Protein AF-A0A7L0VVT0-F1 (afdb_monomer)

Mean predicted aligned error: 11.35 Å

Radius of gyration: 38.39 Å; Cα contacts (8 Å, |Δi|>4): 46; chains: 1; bounding box: 91×39×98 Å

InterPro domains:
  IPR009851 Modifier of rudimentary, Modr [PF07200] (1-119)
  IPR009851 Modifier of rudimentary, Modr [PS51314] (48-137)
  IPR029012 Helix hairpin bin domain superfamily [G3DSA:1.10.287.660] (50-128)

Solvent-accessible surface area (backbone atoms only — not comparable to full-atom values): 8739 Å² total; per-residue (Å²): 112,69,67,58,56,50,52,53,50,50,53,51,52,52,51,51,52,50,52,50,53,52,52,61,66,47,43,61,62,50,51,53,49,52,52,54,49,51,52,53,53,49,55,49,49,55,53,50,52,55,48,50,54,51,48,54,52,48,52,53,49,51,53,68,70,25,70,66,46,50,48,53,52,34,50,55,50,24,54,51,24,47,52,50,33,50,51,51,49,52,35,37,77,71,65,77,38,57,67,70,63,41,54,56,54,38,50,54,25,46,52,50,23,52,52,30,48,53,51,44,53,52,53,50,52,54,57,53,63,74,63,61,93,79,79,86,84,87,79,82,76,75,75,76,79,80,82,78,80,78,78,82,85,128

Foldseek 3Di:
DVVVVVVVVVVVVVVVVVVVVVCVVCVVVVVVVVVVVVVVVVVVVVVVVVVVVVVVVVVVVCVCPPLVVVLVVLVVQLVVLVVQLVVLVVCVVVVVDDPVRSVVRNVVSVVSNVVSVVVNVVSVVVVVVVPPPPDDDDDPPPDDPPPPDDDDDD

Organism: Alectura lathami (NCBI:txid81907)

Sequence (154 aa):
QFQGLQLEREMCLASNSSLARENLSLRPRLEDGKASLAIKYQELQEIREACWDKQQRLEAYLEKWSPQNALGQLQAKLDASEAEAEAQMQQFLAQDLPLDAFLESFCQSRTRSHICRTQLEKLQELLQKGKDPGGHPEAQVTSAPSCSGASPKA

Secondary structure (DSSP, 8-state):
-HHHHHHHHHHHHHHHHHHHHHHHHHHHHHHHHHHHHHHHHHHHHHHHHHHHHHHHHHHHHHHHT-HHHHHHHHHHHHHHHHHHHHHHHHHHHTT-S-HHHHHHHHHHHHHHHHHHHHHHHHHHHHHHHTT---S-------PPP-----PPP-

Structure (mmCIF, N/CA/C/O backbone):
data_AF-A0A7L0VVT0-F1
#
_entry.id   AF-A0A7L0VVT0-F1
#
loop_
_atom_site.group_PDB
_atom_site.id
_atom_site.type_symbol
_atom_site.label_atom_id
_atom_site.label_alt_id
_atom_site.label_comp_id
_atom_site.label_asym_id
_atom_site.label_entity_id
_atom_site.label_seq_id
_atom_site.pdbx_PDB_ins_code
_atom_site.Cartn_x
_atom_site.Cartn_y
_atom_site.Cartn_z
_atom_site.occupancy
_atom_site.B_iso_or_equiv
_atom_site.auth_seq_id
_atom_site.auth_comp_id
_atom_site.auth_asym_id
_atom_site.auth_atom_id
_atom_site.pdbx_PDB_model_num
ATOM 1 N N . GLN A 1 1 ? 57.586 17.101 -61.023 1.00 67.12 1 GLN A N 1
ATOM 2 C CA . GLN A 1 1 ? 56.861 17.463 -59.781 1.00 67.12 1 GLN A CA 1
ATOM 3 C C . GLN A 1 1 ? 55.342 17.398 -59.964 1.00 67.12 1 GLN A C 1
ATOM 5 O O . GLN A 1 1 ? 54.701 16.696 -59.201 1.00 67.12 1 GLN A O 1
ATOM 10 N N . PHE A 1 2 ? 54.768 18.008 -61.009 1.00 85.19 2 PHE A N 1
ATOM 11 C CA . PHE A 1 2 ? 53.320 17.960 -61.294 1.00 85.19 2 PHE A CA 1
ATOM 12 C C . PHE A 1 2 ? 52.720 16.540 -61.423 1.00 85.19 2 PHE A C 1
ATOM 14 O O . PHE A 1 2 ? 51.691 16.259 -60.823 1.00 85.19 2 PHE A O 1
ATOM 21 N N . GLN A 1 3 ? 53.388 15.623 -62.132 1.00 89.50 3 GLN A N 1
ATOM 22 C CA . GLN A 1 3 ? 52.905 14.241 -62.316 1.00 89.50 3 GLN A CA 1
ATOM 23 C C . GLN A 1 3 ? 52.805 13.441 -61.003 1.00 89.50 3 GLN A C 1
ATOM 25 O O . GLN A 1 3 ? 51.874 12.661 -60.835 1.00 89.50 3 GLN A O 1
ATOM 30 N N . GLY A 1 4 ? 53.722 13.657 -60.051 1.00 91.81 4 GLY A N 1
ATOM 31 C CA . GLY A 1 4 ? 53.667 12.998 -58.738 1.00 91.81 4 GLY A CA 1
ATOM 32 C C . GLY A 1 4 ? 52.473 13.469 -57.906 1.00 91.81 4 GLY A C 1
ATOM 33 O O . GLY A 1 4 ? 51.757 12.652 -57.339 1.00 91.81 4 GLY A O 1
ATOM 34 N N . LEU A 1 5 ? 52.201 14.778 -57.924 1.00 93.06 5 LEU A N 1
ATOM 35 C CA . LEU A 1 5 ? 51.025 15.366 -57.273 1.00 93.06 5 LEU A CA 1
ATOM 36 C C . LEU A 1 5 ? 49.708 14.898 -57.914 1.00 93.06 5 LEU A C 1
ATOM 38 O O . LEU A 1 5 ? 48.704 14.736 -57.223 1.00 93.06 5 LEU A O 1
ATOM 42 N N . GLN A 1 6 ? 49.694 14.665 -59.231 1.00 93.12 6 GLN A N 1
ATOM 43 C CA . GLN A 1 6 ? 48.527 14.095 -59.908 1.00 93.12 6 GLN A CA 1
ATOM 44 C C . GLN A 1 6 ? 48.259 12.652 -59.474 1.00 93.12 6 GLN A C 1
ATOM 46 O O . GLN A 1 6 ? 47.118 12.330 -59.148 1.00 93.12 6 GLN A O 1
ATOM 51 N N . LEU A 1 7 ? 49.298 11.816 -59.400 1.00 94.88 7 LEU A N 1
ATOM 52 C CA . LEU A 1 7 ? 49.163 10.433 -58.946 1.00 94.88 7 LEU A CA 1
ATOM 53 C C . LEU A 1 7 ? 48.661 10.359 -57.496 1.00 94.88 7 LEU A C 1
ATOM 55 O O . LEU A 1 7 ? 47.738 9.607 -57.194 1.00 94.88 7 LEU A O 1
ATOM 59 N N . GLU A 1 8 ? 49.212 11.183 -56.604 1.00 95.31 8 GLU A N 1
ATOM 60 C CA . GLU A 1 8 ? 48.779 11.258 -55.205 1.00 95.31 8 GLU A CA 1
ATOM 61 C C . GLU A 1 8 ? 47.307 11.685 -55.080 1.00 95.31 8 GLU A C 1
ATOM 63 O O . GLU A 1 8 ? 46.536 11.089 -54.321 1.00 95.31 8 GLU A O 1
ATOM 68 N N . ARG A 1 9 ? 46.878 12.666 -55.886 1.00 96.38 9 ARG A N 1
ATOM 69 C CA . ARG A 1 9 ? 45.472 13.082 -55.963 1.00 96.38 9 ARG A CA 1
ATOM 70 C C . ARG A 1 9 ? 44.567 11.934 -56.406 1.00 96.38 9 ARG A C 1
ATOM 72 O O . ARG A 1 9 ? 43.514 11.737 -55.806 1.00 96.38 9 ARG A O 1
ATOM 79 N N . GLU A 1 10 ? 44.940 11.196 -57.445 1.00 96.88 10 GLU A N 1
ATOM 80 C CA . GLU A 1 10 ? 44.150 10.067 -57.952 1.00 96.88 10 GLU A CA 1
ATOM 81 C C . GLU A 1 10 ? 44.051 8.933 -56.929 1.00 96.88 10 GLU A C 1
ATOM 83 O O . GLU A 1 10 ? 42.958 8.418 -56.693 1.00 96.88 10 GLU A O 1
ATOM 88 N N . MET A 1 11 ? 45.154 8.607 -56.251 1.00 96.06 11 MET A N 1
ATOM 89 C CA . MET A 1 11 ? 45.162 7.630 -55.160 1.00 96.06 11 MET A CA 1
ATOM 90 C C . MET A 1 11 ? 44.242 8.055 -54.008 1.00 96.06 11 MET A C 1
ATOM 92 O O . MET A 1 11 ? 43.454 7.247 -53.512 1.00 96.06 11 MET A O 1
ATOM 96 N N . CYS A 1 12 ? 44.293 9.330 -53.609 1.00 96.56 12 CYS A N 1
ATOM 97 C CA . CYS A 1 12 ? 43.427 9.874 -52.566 1.00 96.56 12 CYS A CA 1
ATOM 98 C C . CYS A 1 12 ? 41.944 9.827 -52.974 1.00 96.56 12 CYS A C 1
ATOM 100 O O . CYS A 1 12 ? 41.101 9.382 -52.195 1.00 96.56 12 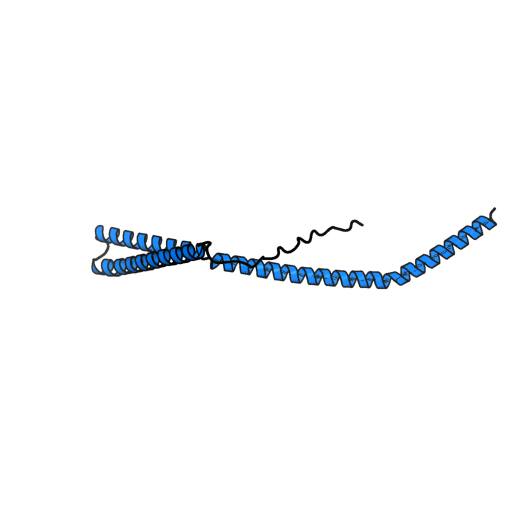CYS A O 1
ATOM 102 N N . LEU A 1 13 ? 41.618 10.205 -54.216 1.00 97.56 13 LEU A N 1
ATOM 103 C CA . LEU A 1 13 ? 40.251 10.143 -54.745 1.00 97.56 13 LEU A CA 1
ATOM 104 C C . LEU A 1 13 ? 39.721 8.708 -54.824 1.00 97.56 13 LEU A C 1
ATOM 106 O O . LEU A 1 13 ? 38.565 8.465 -54.471 1.00 97.56 13 LEU A O 1
ATOM 110 N N . ALA A 1 14 ? 40.551 7.756 -55.256 1.00 97.31 14 ALA A N 1
ATOM 111 C CA . ALA A 1 14 ? 40.188 6.344 -55.310 1.00 97.31 14 ALA A CA 1
ATOM 112 C C . ALA A 1 14 ? 39.913 5.785 -53.905 1.00 97.31 14 ALA A C 1
ATOM 114 O O . ALA A 1 14 ? 38.881 5.145 -53.687 1.00 97.31 14 ALA A O 1
ATOM 115 N N . SER A 1 15 ? 40.786 6.097 -52.941 1.00 97.69 15 SER A N 1
ATOM 116 C CA . SER A 1 15 ? 40.619 5.720 -51.534 1.00 97.69 15 SER A CA 1
ATOM 117 C C . SER A 1 15 ? 39.344 6.320 -50.931 1.00 97.69 15 SER A C 1
ATOM 119 O O . SER A 1 15 ? 38.497 5.592 -50.410 1.00 97.69 15 SER A O 1
ATOM 121 N N . ASN A 1 16 ? 39.135 7.632 -51.089 1.00 97.62 16 ASN A N 1
ATOM 122 C CA . ASN A 1 16 ? 37.938 8.318 -50.605 1.00 97.62 16 ASN A CA 1
ATOM 123 C C . ASN A 1 16 ? 36.654 7.741 -51.222 1.00 97.62 16 ASN A C 1
ATOM 125 O O . ASN A 1 16 ? 35.691 7.489 -50.502 1.00 97.62 16 ASN A O 1
ATOM 129 N N . SER A 1 17 ? 36.656 7.454 -52.528 1.00 97.94 17 SER A 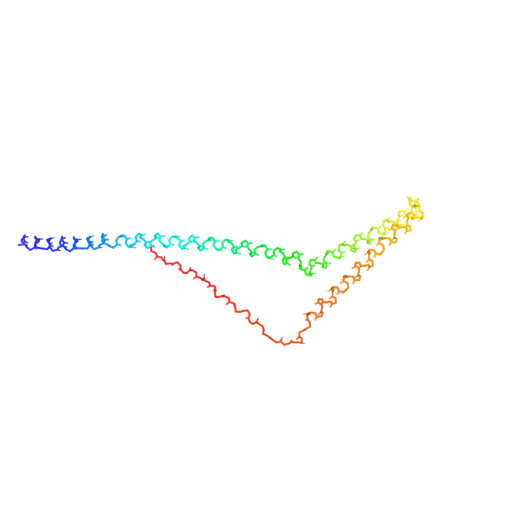N 1
ATOM 130 C CA . SER A 1 17 ? 35.511 6.850 -53.221 1.00 97.94 17 SER A CA 1
ATOM 131 C C . SER A 1 17 ? 35.207 5.437 -52.719 1.00 97.94 17 SER A C 1
ATOM 133 O O . SER A 1 17 ? 34.039 5.067 -52.592 1.00 97.94 17 SER A O 1
ATOM 135 N N . SER A 1 18 ? 36.243 4.645 -52.421 1.00 97.88 18 SER A N 1
ATOM 136 C CA . SER A 1 18 ? 36.089 3.315 -51.824 1.00 97.88 18 SER A CA 1
ATOM 137 C C . SER A 1 18 ? 35.448 3.406 -50.440 1.00 97.88 18 SER A C 1
ATOM 139 O O . SER A 1 18 ? 34.429 2.761 -50.196 1.00 97.88 18 SER A O 1
ATOM 141 N N . LEU A 1 19 ? 35.979 4.276 -49.575 1.00 98.06 19 LEU A N 1
ATOM 142 C CA . LEU A 1 19 ? 35.444 4.510 -48.233 1.00 98.06 19 LEU A CA 1
ATOM 143 C C . LEU A 1 19 ? 34.019 5.070 -48.270 1.00 98.06 19 LEU A C 1
ATOM 145 O O . LEU A 1 19 ? 33.177 4.665 -47.476 1.00 98.06 19 LEU A O 1
ATOM 149 N N . ALA A 1 20 ? 33.707 5.989 -49.186 1.00 98.06 20 A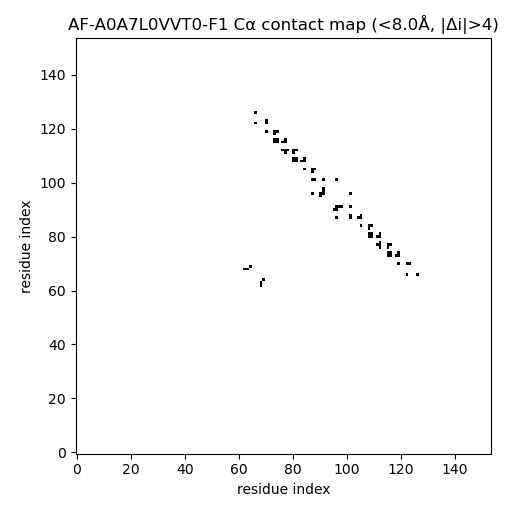LA A N 1
ATOM 150 C CA . ALA A 1 20 ? 32.358 6.528 -49.337 1.00 98.06 20 ALA A CA 1
ATOM 151 C C . ALA A 1 20 ? 31.364 5.427 -49.731 1.00 98.06 20 ALA A C 1
ATOM 153 O O . ALA A 1 20 ? 30.278 5.345 -49.157 1.00 98.06 20 ALA A O 1
ATOM 154 N N . ARG A 1 21 ? 31.746 4.543 -50.662 1.00 97.69 21 ARG A N 1
ATOM 155 C CA . ARG A 1 21 ? 30.915 3.406 -51.075 1.00 97.69 21 ARG A CA 1
ATOM 156 C C . ARG A 1 21 ? 30.677 2.431 -49.923 1.00 97.69 21 ARG A C 1
ATOM 158 O O . ARG A 1 21 ? 29.540 2.019 -49.712 1.00 97.69 21 ARG A O 1
ATOM 165 N N . GLU A 1 22 ? 31.718 2.108 -49.163 1.00 98.00 22 GLU A N 1
ATOM 166 C CA . GLU A 1 22 ? 31.608 1.253 -47.979 1.00 98.00 22 GLU A CA 1
ATOM 167 C C . GLU A 1 22 ? 30.711 1.890 -46.907 1.00 98.00 22 GLU A C 1
ATOM 169 O O . GLU A 1 22 ? 29.757 1.262 -46.450 1.00 98.00 22 GLU A O 1
ATOM 174 N N . ASN A 1 23 ? 30.915 3.169 -46.583 1.00 97.56 23 ASN A N 1
ATOM 175 C CA . ASN A 1 23 ? 30.073 3.903 -45.634 1.00 97.56 23 ASN A CA 1
ATOM 176 C C . ASN A 1 23 ? 28.595 3.914 -46.052 1.00 97.56 23 ASN A C 1
ATOM 178 O O . ASN A 1 23 ? 27.714 3.667 -45.228 1.00 97.56 23 ASN A O 1
ATOM 182 N N . LEU A 1 24 ? 28.310 4.164 -47.335 1.00 97.94 24 LEU A N 1
ATOM 183 C CA . LEU A 1 24 ? 26.950 4.102 -47.873 1.00 97.94 24 LEU A CA 1
ATOM 184 C C . LEU A 1 24 ? 26.357 2.691 -47.768 1.00 97.94 24 LEU A C 1
ATOM 186 O O . LEU A 1 24 ? 25.173 2.564 -47.468 1.00 97.94 24 LEU A O 1
ATOM 190 N N . SER A 1 25 ? 27.170 1.646 -47.952 1.00 97.94 25 SER A N 1
ATOM 191 C CA . SER A 1 25 ? 26.724 0.253 -47.814 1.00 97.94 25 SER A CA 1
ATOM 192 C C . SER A 1 25 ? 26.397 -0.144 -46.367 1.00 97.94 25 SER A C 1
ATOM 194 O O . SER A 1 25 ? 25.492 -0.942 -46.138 1.00 97.94 25 SER A O 1
ATOM 196 N N . LEU A 1 26 ? 27.085 0.444 -45.380 1.00 98.06 26 LEU A N 1
ATOM 197 C CA . LEU A 1 26 ? 26.860 0.187 -43.951 1.00 98.06 26 LEU A CA 1
ATOM 198 C C . LEU A 1 26 ? 25.685 0.982 -43.376 1.00 98.06 26 LEU A C 1
ATOM 200 O O . LEU A 1 26 ? 25.069 0.565 -42.394 1.00 98.06 26 LEU A O 1
ATOM 204 N N . ARG A 1 27 ? 25.364 2.119 -43.994 1.00 97.81 27 ARG A N 1
ATOM 205 C CA . ARG A 1 27 ? 24.297 3.028 -43.578 1.00 97.81 27 ARG A CA 1
ATOM 206 C C . ARG A 1 27 ? 22.942 2.347 -43.314 1.00 97.81 27 ARG A C 1
ATOM 208 O O . ARG A 1 27 ? 22.432 2.562 -42.219 1.00 97.81 27 ARG A O 1
ATOM 215 N N . PRO A 1 28 ? 22.373 1.507 -44.207 1.00 97.62 28 PRO A N 1
ATOM 216 C CA . PRO A 1 28 ? 21.090 0.845 -43.943 1.00 97.62 28 PRO A CA 1
ATOM 217 C C . PRO A 1 28 ? 21.133 -0.012 -42.675 1.00 97.62 28 PRO A C 1
ATOM 219 O O . PRO A 1 28 ? 20.298 0.154 -41.797 1.00 97.62 28 PRO A O 1
ATOM 222 N N . ARG A 1 29 ? 22.179 -0.830 -42.505 1.00 97.81 29 ARG A N 1
ATOM 223 C CA . ARG A 1 29 ? 22.346 -1.673 -41.313 1.00 97.81 29 ARG A CA 1
ATOM 224 C C . ARG A 1 29 ? 22.439 -0.852 -40.022 1.00 97.81 29 ARG A C 1
ATOM 226 O O . ARG A 1 29 ? 21.946 -1.290 -38.986 1.00 97.81 29 ARG A O 1
ATOM 233 N N . LEU A 1 30 ? 23.096 0.309 -40.062 1.00 98.19 30 LEU A N 1
ATOM 234 C CA . LEU A 1 30 ? 23.181 1.204 -38.905 1.00 98.19 30 LEU A CA 1
ATOM 235 C C . LEU A 1 30 ? 21.830 1.837 -38.575 1.00 98.19 30 LEU A C 1
ATOM 237 O O . LEU A 1 30 ? 21.476 1.904 -37.401 1.00 98.19 30 LEU A O 1
ATOM 241 N N . GLU A 1 31 ? 21.081 2.288 -39.580 1.00 98.44 31 GLU A N 1
ATOM 242 C CA . GLU A 1 31 ? 19.752 2.866 -39.368 1.00 98.44 31 GLU A CA 1
ATOM 243 C C . GLU A 1 31 ? 18.749 1.815 -38.869 1.00 98.44 31 GLU A C 1
ATOM 245 O O . GLU A 1 31 ? 18.046 2.069 -37.893 1.00 98.44 31 GLU A O 1
ATOM 250 N N . ASP A 1 32 ? 18.771 0.600 -39.423 1.00 98.44 32 ASP A N 1
ATOM 251 C CA . ASP A 1 32 ? 17.966 -0.526 -38.933 1.00 98.44 32 ASP A CA 1
ATOM 252 C C . ASP A 1 32 ? 18.325 -0.879 -37.482 1.00 98.44 32 ASP A C 1
ATOM 254 O O . ASP A 1 32 ? 17.450 -1.081 -36.637 1.00 98.44 32 ASP A O 1
ATOM 258 N N . GLY A 1 33 ? 19.624 -0.899 -37.160 1.00 98.56 33 GLY A N 1
ATOM 259 C CA . GLY A 1 33 ? 20.113 -1.129 -35.802 1.00 98.56 33 GLY A CA 1
ATOM 260 C C . GLY A 1 33 ? 19.644 -0.057 -34.817 1.00 98.56 33 GLY A C 1
ATOM 261 O O . GLY A 1 33 ? 19.189 -0.390 -33.722 1.00 98.56 33 GLY A O 1
ATOM 262 N N . LYS A 1 34 ? 19.693 1.224 -35.207 1.00 98.62 34 LYS A N 1
ATOM 263 C CA . LYS A 1 34 ? 19.170 2.338 -34.399 1.00 98.62 34 LYS A CA 1
ATOM 264 C C . LYS A 1 34 ? 17.664 2.217 -34.186 1.00 98.62 34 LYS A C 1
ATOM 266 O O . LYS A 1 34 ? 17.207 2.387 -33.058 1.00 98.62 34 LYS A O 1
ATOM 271 N N . ALA A 1 35 ? 16.907 1.900 -35.237 1.00 98.50 35 ALA A N 1
ATOM 272 C CA . ALA A 1 35 ? 15.461 1.730 -35.154 1.00 98.50 35 ALA A CA 1
ATOM 273 C C . ALA A 1 35 ? 15.088 0.564 -34.226 1.00 98.50 35 ALA A C 1
ATOM 275 O O . ALA A 1 35 ? 14.277 0.731 -33.316 1.00 98.50 35 ALA A O 1
ATOM 276 N N . SER A 1 36 ? 15.740 -0.593 -34.381 1.00 98.62 36 SER A N 1
ATOM 277 C CA . SER A 1 36 ? 15.524 -1.745 -33.502 1.00 98.62 36 SER A CA 1
ATOM 278 C C . SER A 1 36 ? 15.880 -1.438 -32.048 1.00 98.62 36 SER A C 1
ATOM 280 O O . SER A 1 36 ? 15.167 -1.871 -31.142 1.00 98.62 36 SER A O 1
ATOM 282 N N . LEU A 1 37 ? 16.967 -0.700 -31.811 1.00 98.62 37 LEU A N 1
ATOM 283 C CA . LEU A 1 37 ? 17.376 -0.306 -30.468 1.00 98.62 37 LEU A CA 1
ATOM 284 C C . LEU A 1 37 ? 16.357 0.646 -29.832 1.00 98.62 37 LEU A C 1
ATOM 286 O O . LEU A 1 37 ? 15.994 0.453 -28.675 1.00 98.62 37 LEU A O 1
ATOM 290 N N . ALA A 1 38 ? 15.856 1.626 -30.587 1.00 98.62 38 ALA A N 1
ATOM 291 C CA . ALA A 1 38 ? 14.819 2.542 -30.120 1.00 98.62 38 ALA A CA 1
ATOM 292 C C . AL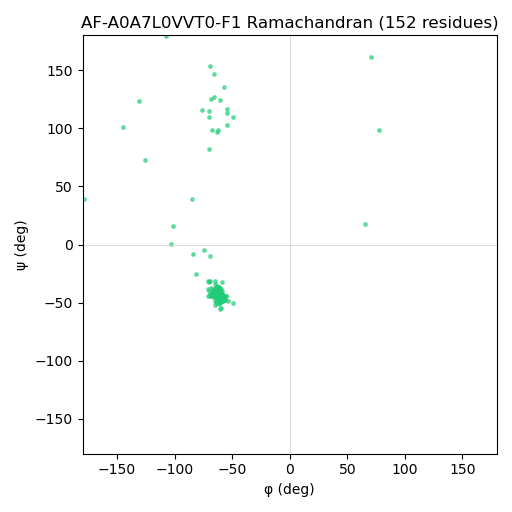A A 1 38 ? 13.543 1.792 -29.703 1.00 98.62 38 ALA A C 1
ATOM 294 O O . ALA A 1 38 ? 13.007 2.061 -28.631 1.00 98.62 38 ALA A O 1
ATOM 295 N N . ILE A 1 39 ? 13.118 0.791 -30.485 1.00 98.69 39 ILE A N 1
ATOM 296 C CA . ILE A 1 39 ? 11.979 -0.075 -30.135 1.00 98.69 39 ILE A CA 1
ATOM 297 C C . ILE A 1 39 ? 12.241 -0.807 -28.811 1.00 98.69 39 ILE A C 1
ATOM 299 O O . ILE A 1 39 ? 11.386 -0.808 -27.931 1.00 98.69 39 ILE A O 1
ATOM 303 N N . LYS A 1 40 ? 13.438 -1.378 -28.617 1.00 98.69 40 LYS A N 1
ATOM 304 C CA . LYS A 1 40 ? 13.785 -2.060 -27.357 1.00 98.69 40 LYS A CA 1
ATOM 305 C C . LYS A 1 40 ? 13.824 -1.131 -26.151 1.00 98.69 40 LYS A C 1
ATOM 307 O O . LYS A 1 40 ? 13.404 -1.535 -25.069 1.00 98.69 40 LYS A O 1
ATOM 312 N N . TYR A 1 41 ? 14.291 0.103 -26.318 1.00 98.75 41 TYR A N 1
ATOM 313 C CA . TYR A 1 41 ? 14.219 1.097 -25.248 1.00 98.75 41 TYR A CA 1
ATOM 314 C C . TYR A 1 41 ? 12.777 1.472 -24.906 1.00 98.75 41 TYR A C 1
ATOM 316 O O . TYR A 1 41 ? 12.466 1.596 -23.723 1.00 98.75 41 TYR A O 1
ATOM 324 N N . GLN A 1 42 ? 11.909 1.587 -25.912 1.00 98.75 42 GLN A N 1
ATOM 325 C CA . GLN A 1 42 ? 10.490 1.861 -25.708 1.00 98.75 42 GLN A CA 1
ATOM 326 C C . GLN A 1 42 ? 9.797 0.714 -24.952 1.00 98.75 42 GLN A C 1
ATOM 328 O O . GLN A 1 42 ? 9.181 0.955 -23.917 1.00 98.75 42 GLN A O 1
ATOM 333 N N . GLU A 1 43 ? 9.985 -0.539 -25.383 1.00 98.69 43 GLU A N 1
ATOM 334 C CA . GLU A 1 43 ? 9.469 -1.728 -24.677 1.00 98.69 43 GLU A CA 1
ATOM 335 C C . GLU A 1 43 ? 9.951 -1.771 -23.213 1.00 98.69 43 GLU A C 1
ATOM 337 O O . GLU A 1 43 ? 9.183 -2.037 -22.286 1.00 98.69 43 GLU A O 1
ATOM 342 N N . LEU A 1 44 ? 11.239 -1.490 -22.981 1.00 98.62 44 LEU A N 1
ATOM 343 C CA . LEU A 1 44 ? 11.814 -1.451 -21.638 1.00 98.62 44 LEU A CA 1
ATOM 344 C C . LEU A 1 44 ? 11.185 -0.351 -20.777 1.00 98.62 44 LEU A C 1
ATOM 346 O O . LEU A 1 44 ? 10.988 -0.554 -19.577 1.00 98.62 44 LEU A O 1
ATOM 350 N N . GLN A 1 45 ? 10.923 0.819 -21.358 1.00 98.62 45 GLN A N 1
ATOM 351 C CA . GLN A 1 45 ? 10.273 1.917 -20.657 1.00 98.62 45 GLN A CA 1
ATOM 352 C C . GLN A 1 45 ? 8.856 1.522 -20.230 1.00 98.62 45 GLN A C 1
ATOM 354 O O . GLN A 1 45 ? 8.535 1.646 -19.052 1.00 98.62 45 GLN A O 1
ATOM 359 N N . GLU A 1 46 ? 8.065 0.949 -21.134 1.00 98.62 46 GLU A N 1
ATOM 360 C CA . GLU A 1 46 ? 6.701 0.488 -20.844 1.00 98.62 46 GLU A CA 1
ATOM 361 C C . GLU A 1 46 ? 6.673 -0.567 -19.731 1.00 98.62 46 GLU A C 1
ATOM 363 O O . GLU A 1 46 ? 5.881 -0.479 -18.792 1.00 98.62 46 GLU A O 1
ATOM 368 N N . ILE A 1 47 ? 7.582 -1.549 -19.780 1.00 98.56 47 ILE A N 1
ATOM 369 C CA . ILE A 1 47 ? 7.690 -2.572 -18.731 1.00 98.56 47 ILE A CA 1
ATOM 370 C C . ILE A 1 47 ? 8.094 -1.939 -17.397 1.00 98.56 47 ILE A C 1
ATOM 372 O O . ILE A 1 47 ? 7.563 -2.317 -16.352 1.00 98.56 47 ILE A O 1
ATOM 376 N N . ARG A 1 48 ? 9.026 -0.981 -17.407 1.00 98.62 48 ARG A N 1
ATOM 377 C CA . ARG A 1 48 ? 9.478 -0.289 -16.195 1.00 98.62 48 ARG A CA 1
ATOM 378 C C . ARG A 1 48 ? 8.343 0.491 -15.546 1.00 98.62 48 ARG A C 1
ATOM 380 O O . ARG A 1 48 ? 8.167 0.371 -14.338 1.00 98.62 48 ARG A O 1
ATOM 387 N N . GLU A 1 49 ? 7.583 1.245 -16.332 1.00 98.62 49 GLU A N 1
ATOM 388 C CA . GLU A 1 49 ? 6.419 1.999 -15.861 1.00 98.62 49 GLU A CA 1
ATOM 389 C C . GLU A 1 49 ? 5.355 1.047 -15.297 1.00 98.62 49 GLU A C 1
ATOM 391 O O . GLU A 1 49 ? 4.928 1.201 -14.155 1.00 98.62 49 GLU A O 1
ATOM 396 N N . ALA A 1 50 ? 5.032 -0.035 -16.010 1.00 98.56 50 ALA A N 1
ATOM 397 C CA . ALA A 1 50 ? 4.081 -1.034 -15.525 1.00 98.56 50 ALA A CA 1
ATOM 398 C C . ALA A 1 50 ? 4.542 -1.732 -14.230 1.00 98.56 50 ALA A C 1
ATOM 400 O O . ALA A 1 50 ? 3.722 -2.066 -13.370 1.00 98.56 50 ALA A O 1
ATOM 401 N N . CYS A 1 51 ? 5.843 -1.994 -14.081 1.00 98.50 51 CYS A N 1
ATOM 402 C CA . CYS A 1 51 ? 6.417 -2.543 -12.854 1.00 98.50 51 CYS A CA 1
ATOM 403 C C . CYS A 1 51 ? 6.356 -1.534 -11.705 1.00 98.50 51 CYS A C 1
ATOM 405 O O . CYS A 1 51 ? 5.972 -1.911 -10.599 1.00 98.50 51 CYS A O 1
ATOM 407 N N . TRP A 1 52 ? 6.681 -0.270 -11.975 1.00 98.50 52 TRP A N 1
ATOM 408 C CA . TRP A 1 52 ? 6.593 0.815 -11.003 1.00 98.50 52 TRP A CA 1
ATOM 409 C C . TRP A 1 52 ? 5.163 0.975 -10.477 1.00 98.50 52 TRP A C 1
ATOM 411 O O . TRP A 1 52 ? 4.945 0.948 -9.268 1.00 98.50 52 TRP A O 1
ATOM 421 N N . ASP A 1 53 ? 4.172 1.017 -11.366 1.00 98.50 53 ASP A N 1
ATOM 422 C CA . ASP A 1 53 ? 2.760 1.126 -10.988 1.00 98.50 53 ASP A CA 1
ATOM 423 C C . ASP A 1 53 ? 2.297 -0.052 -10.125 1.00 98.50 53 ASP A C 1
ATOM 425 O O . ASP A 1 53 ? 1.592 0.119 -9.124 1.00 98.50 53 ASP A O 1
ATOM 429 N N . LYS A 1 54 ? 2.701 -1.278 -10.485 1.00 98.38 54 LYS A N 1
ATOM 430 C CA . LYS A 1 54 ? 2.401 -2.477 -9.687 1.00 98.38 54 LYS A CA 1
ATOM 431 C C . LYS A 1 54 ? 3.056 -2.411 -8.312 1.00 98.38 54 LYS A C 1
ATOM 433 O O . LYS A 1 54 ? 2.409 -2.778 -7.333 1.00 98.38 54 LYS A O 1
ATOM 438 N N . GLN A 1 55 ? 4.297 -1.939 -8.237 1.00 98.31 55 GLN A N 1
ATOM 439 C CA . GLN A 1 55 ? 5.016 -1.778 -6.981 1.00 98.31 55 GLN A CA 1
ATOM 440 C C . GLN A 1 55 ? 4.328 -0.751 -6.076 1.00 98.31 55 GLN A C 1
ATOM 442 O O . GLN A 1 55 ? 4.038 -1.070 -4.928 1.00 98.31 55 GLN A O 1
ATOM 447 N N . GLN A 1 56 ? 3.970 0.422 -6.601 1.00 98.31 56 GLN A N 1
ATOM 448 C CA . GLN A 1 56 ? 3.269 1.456 -5.834 1.00 98.31 56 GLN A CA 1
ATOM 449 C C . GLN A 1 56 ? 1.916 0.965 -5.303 1.00 98.31 56 GLN A C 1
ATOM 451 O O . GLN A 1 56 ? 1.568 1.182 -4.142 1.00 98.31 56 GLN A O 1
ATOM 456 N N . ARG A 1 57 ? 1.158 0.225 -6.122 1.00 98.06 57 ARG A N 1
ATOM 457 C CA . ARG A 1 57 ? -0.094 -0.401 -5.672 1.00 98.06 57 ARG A CA 1
ATOM 458 C C . ARG A 1 57 ? 0.154 -1.413 -4.559 1.00 98.06 57 ARG A C 1
ATOM 460 O O . ARG A 1 57 ? -0.593 -1.424 -3.585 1.00 98.06 57 ARG A O 1
ATOM 467 N N . LEU A 1 58 ? 1.169 -2.264 -4.704 1.00 97.81 58 LEU A N 1
ATOM 468 C CA . LEU A 1 58 ? 1.521 -3.259 -3.695 1.00 97.81 58 LEU A CA 1
ATOM 469 C C . LEU A 1 58 ? 1.922 -2.595 -2.374 1.00 97.81 58 LEU A C 1
ATOM 471 O O . LEU A 1 58 ? 1.411 -2.999 -1.335 1.00 97.81 58 LEU A O 1
ATOM 475 N N . GLU A 1 59 ? 2.768 -1.568 -2.415 1.00 97.44 59 GLU A N 1
ATOM 476 C CA . GLU A 1 59 ? 3.181 -0.790 -1.240 1.00 97.44 59 GLU A CA 1
ATOM 477 C C . GLU A 1 59 ? 1.963 -0.207 -0.511 1.00 97.44 59 GLU A C 1
ATOM 479 O O . GLU A 1 59 ? 1.797 -0.446 0.685 1.00 97.44 59 GLU A O 1
ATOM 484 N N . ALA A 1 60 ? 1.034 0.422 -1.238 1.00 96.62 60 ALA A N 1
ATOM 485 C CA . ALA A 1 60 ? -0.201 0.949 -0.655 1.00 96.62 60 ALA A CA 1
ATOM 486 C C . ALA A 1 60 ? -1.094 -0.146 -0.037 1.00 96.62 60 ALA A C 1
ATOM 488 O O . ALA A 1 60 ? -1.700 0.055 1.020 1.00 96.62 60 ALA A O 1
ATOM 489 N N . TYR A 1 61 ? -1.192 -1.323 -0.668 1.00 96.31 61 TYR A N 1
ATOM 490 C CA . TYR A 1 61 ? -1.926 -2.456 -0.096 1.00 96.31 61 TYR A CA 1
ATOM 491 C C . TYR A 1 61 ? -1.253 -2.992 1.170 1.00 96.31 61 TYR A C 1
ATOM 493 O O . TYR A 1 61 ? -1.949 -3.261 2.150 1.00 96.31 61 TYR A O 1
ATOM 501 N N . LEU A 1 62 ? 0.073 -3.141 1.162 1.00 95.50 62 LEU A N 1
ATOM 502 C CA . LEU A 1 62 ? 0.838 -3.625 2.309 1.00 95.50 62 LEU A CA 1
ATOM 503 C C . LEU A 1 62 ? 0.754 -2.657 3.487 1.00 95.50 62 LEU A C 1
ATOM 505 O O . LEU A 1 62 ? 0.583 -3.104 4.616 1.00 95.50 62 LEU A O 1
ATOM 509 N N . GLU A 1 63 ? 0.800 -1.351 3.236 1.00 94.62 63 GLU A N 1
ATOM 510 C CA . GLU A 1 63 ? 0.613 -0.334 4.270 1.00 94.62 63 GLU A CA 1
ATOM 511 C C . GLU A 1 63 ? -0.809 -0.392 4.847 1.00 94.62 63 GLU A C 1
ATOM 513 O O . GLU A 1 63 ? -0.990 -0.539 6.062 1.00 94.62 63 GLU A O 1
ATOM 518 N N . LYS A 1 64 ? -1.829 -0.370 3.975 1.00 94.00 64 LYS A N 1
ATOM 519 C CA . LYS A 1 64 ? -3.244 -0.390 4.373 1.00 94.00 64 LYS A CA 1
ATOM 520 C C . LYS A 1 64 ? -3.607 -1.627 5.190 1.00 94.00 64 LYS A C 1
ATOM 522 O O . LYS A 1 64 ? -4.379 -1.516 6.142 1.00 94.00 64 LYS A O 1
ATOM 527 N N . TRP A 1 65 ? -3.081 -2.790 4.826 1.00 93.56 65 TRP A N 1
ATOM 528 C CA . TRP A 1 65 ? -3.369 -4.057 5.498 1.00 93.56 65 TRP A CA 1
ATOM 529 C C . TRP A 1 65 ? -2.250 -4.497 6.446 1.00 93.56 65 TRP A C 1
ATOM 531 O O . TRP A 1 65 ? -2.218 -5.653 6.868 1.00 93.56 65 TRP A O 1
ATOM 541 N N . SER A 1 66 ? -1.349 -3.581 6.811 1.00 94.88 66 SER A N 1
ATOM 542 C CA . SER A 1 66 ? -0.297 -3.874 7.777 1.00 94.88 66 SER A CA 1
ATOM 543 C C . SER A 1 66 ? -0.887 -4.153 9.166 1.00 94.88 66 SER A C 1
ATOM 545 O O . SER A 1 66 ? -1.875 -3.523 9.569 1.00 94.88 66 SER A O 1
ATOM 547 N N . PRO A 1 67 ? -0.268 -5.048 9.957 1.00 93.44 67 PRO A N 1
ATOM 548 C CA . PRO A 1 67 ? -0.690 -5.274 11.335 1.00 93.44 67 PRO A CA 1
ATOM 549 C C . PRO A 1 67 ? -0.617 -4.011 12.200 1.00 93.44 67 PRO A C 1
ATOM 551 O O . PRO A 1 67 ? -1.446 -3.824 13.085 1.00 93.44 67 PRO A O 1
ATOM 554 N N . GLN A 1 68 ? 0.338 -3.118 11.924 1.00 93.44 68 GLN A N 1
ATOM 555 C CA . GLN A 1 68 ? 0.450 -1.819 12.587 1.00 93.44 68 GLN A CA 1
ATOM 556 C C . GLN A 1 68 ? -0.756 -0.923 12.283 1.00 93.44 68 GLN A C 1
ATOM 558 O O . GLN A 1 68 ? -1.325 -0.346 13.208 1.00 93.44 68 GLN A O 1
ATOM 563 N N . ASN A 1 69 ? -1.195 -0.8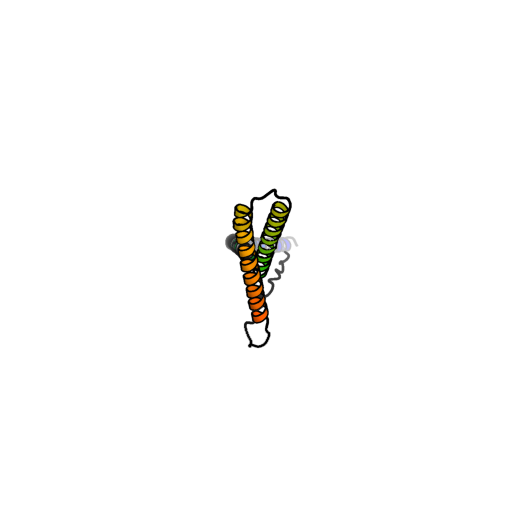42 11.022 1.00 96.06 69 ASN A N 1
ATOM 564 C CA . ASN A 1 69 ? -2.394 -0.080 10.677 1.00 96.06 69 ASN A CA 1
ATOM 565 C C . ASN A 1 69 ? -3.656 -0.699 11.304 1.00 96.06 69 ASN A C 1
ATOM 567 O O . ASN A 1 69 ? -4.519 0.021 11.801 1.00 96.06 69 ASN A O 1
ATOM 571 N N . ALA A 1 70 ? -3.749 -2.033 11.350 1.00 96.06 70 ALA A N 1
ATOM 572 C CA . ALA A 1 70 ? -4.841 -2.724 12.036 1.00 96.06 70 ALA A CA 1
ATOM 573 C C . ALA A 1 70 ? -4.871 -2.417 13.548 1.00 96.06 70 ALA A C 1
ATOM 575 O O . ALA A 1 70 ? -5.942 -2.139 14.086 1.00 96.06 70 ALA A O 1
ATOM 576 N N . LEU A 1 71 ? -3.711 -2.395 14.219 1.00 96.62 71 LEU A N 1
ATOM 577 C CA . LEU A 1 71 ? -3.594 -1.969 15.619 1.00 96.62 71 LEU A CA 1
ATOM 578 C C . LEU A 1 71 ? -4.071 -0.528 15.817 1.00 96.62 71 LEU A C 1
ATOM 580 O O . LEU A 1 71 ? -4.879 -0.277 16.707 1.00 96.62 71 LEU A O 1
ATOM 584 N N . GLY A 1 72 ? -3.614 0.402 14.973 1.00 97.25 72 GLY A N 1
ATOM 585 C CA . GLY A 1 72 ? -4.029 1.805 15.040 1.00 97.25 72 GLY A CA 1
ATOM 586 C C . GLY A 1 72 ? -5.540 1.978 14.866 1.00 97.25 72 GLY A C 1
ATOM 587 O O . GLY A 1 72 ? -6.177 2.700 15.630 1.00 97.25 72 GLY A O 1
ATOM 588 N N . GLN A 1 73 ? -6.144 1.255 13.918 1.00 97.19 73 GLN A N 1
ATOM 589 C CA . GLN A 1 73 ? -7.596 1.269 13.715 1.00 97.19 73 GLN A CA 1
ATOM 590 C C . GLN A 1 73 ? -8.370 0.691 14.906 1.00 97.19 73 GLN A C 1
ATOM 592 O O . GLN A 1 73 ? -9.426 1.217 15.256 1.00 97.19 73 GLN A O 1
ATOM 597 N N . LEU A 1 74 ? -7.883 -0.394 15.518 1.00 97.44 74 LEU A N 1
ATOM 598 C CA . LEU A 1 74 ? -8.510 -0.975 16.709 1.00 97.44 74 LEU A CA 1
ATOM 599 C C . LEU A 1 74 ? -8.411 -0.037 17.913 1.00 97.44 74 LEU A C 1
ATOM 601 O O . LEU A 1 74 ? -9.406 0.129 18.614 1.00 97.44 74 LEU A O 1
ATOM 605 N N . GLN A 1 75 ? -7.262 0.615 18.108 1.00 98.19 75 GLN A N 1
ATOM 606 C CA . GLN A 1 75 ? -7.079 1.607 19.167 1.00 98.19 75 GLN A CA 1
ATOM 607 C C . GLN A 1 75 ? -8.040 2.786 18.983 1.00 98.19 75 GLN A C 1
ATOM 609 O O . GLN A 1 75 ? -8.791 3.105 19.894 1.00 98.19 75 GLN A O 1
ATOM 614 N N . ALA A 1 76 ? -8.119 3.358 17.777 1.00 98.38 76 ALA A N 1
ATOM 615 C CA . ALA A 1 76 ? -9.033 4.466 17.501 1.00 98.38 76 ALA A CA 1
ATOM 616 C C . ALA A 1 76 ? -10.510 4.092 17.737 1.00 98.38 76 ALA A C 1
ATOM 618 O O . ALA A 1 76 ? -11.284 4.897 18.251 1.00 98.38 76 ALA A O 1
ATOM 619 N N . LYS A 1 77 ? -10.916 2.862 17.384 1.00 98.25 77 LYS A N 1
ATOM 620 C CA . LYS A 1 77 ? -12.270 2.354 17.671 1.00 98.25 77 LYS A CA 1
ATOM 621 C C . LYS A 1 77 ? -12.515 2.169 19.167 1.00 98.25 77 LYS A C 1
ATOM 623 O O . LYS A 1 77 ? -13.617 2.467 19.626 1.00 98.25 77 LYS A O 1
ATOM 628 N N . LEU A 1 78 ? -11.518 1.675 19.904 1.00 98.50 78 LEU A N 1
ATOM 629 C CA . LEU A 1 78 ? -11.582 1.544 21.356 1.00 98.50 78 LEU A CA 1
ATOM 630 C C . LEU A 1 78 ? -11.790 2.918 21.997 1.00 98.50 78 LEU A C 1
ATOM 632 O O . LEU A 1 78 ? -12.805 3.104 22.667 1.00 98.50 78 LEU A O 1
ATOM 636 N N . ASP A 1 79 ? -10.916 3.877 21.693 1.00 98.44 79 ASP A N 1
ATOM 637 C CA . ASP A 1 79 ? -10.963 5.242 22.225 1.00 98.44 79 ASP A CA 1
ATOM 638 C C . ASP A 1 79 ? -12.311 5.913 21.913 1.00 98.44 79 ASP A C 1
ATOM 640 O O . ASP A 1 79 ? -12.946 6.492 22.792 1.00 98.44 79 ASP A O 1
ATOM 644 N N . ALA A 1 80 ? -12.809 5.768 20.678 1.00 98.44 80 ALA A N 1
ATOM 645 C CA . ALA A 1 80 ? -14.109 6.307 20.280 1.00 98.44 80 ALA A CA 1
ATOM 646 C C . ALA A 1 80 ? -15.272 5.693 21.077 1.00 98.44 80 ALA A C 1
ATOM 648 O O . ALA A 1 80 ? -16.166 6.412 21.519 1.00 98.44 80 ALA A O 1
ATOM 649 N N . SER A 1 81 ? -15.266 4.371 21.282 1.00 98.25 81 SER A N 1
ATOM 650 C CA . SER A 1 81 ? -16.310 3.692 22.061 1.00 98.25 81 SER A CA 1
ATOM 651 C C . SER A 1 81 ? -16.249 4.010 23.559 1.00 98.25 81 SER A C 1
ATOM 653 O O . SER A 1 81 ? -17.290 4.064 24.212 1.00 98.25 81 SER A O 1
ATOM 655 N N . GLU A 1 82 ? -15.053 4.243 24.107 1.00 98.19 82 GLU A N 1
ATOM 656 C CA . GLU A 1 82 ? -14.871 4.680 25.494 1.00 98.19 82 GLU A CA 1
ATOM 657 C C . GLU A 1 82 ? -15.362 6.114 25.695 1.00 98.19 82 GLU A C 1
ATOM 659 O O . GLU A 1 82 ? -16.116 6.363 26.635 1.00 98.19 82 GLU A O 1
ATOM 664 N N . ALA A 1 83 ? -15.023 7.022 24.776 1.00 98.38 83 ALA A N 1
ATOM 665 C CA . ALA A 1 83 ? -15.513 8.397 24.793 1.00 98.38 83 ALA A CA 1
ATOM 666 C C . ALA A 1 83 ? -17.045 8.467 24.660 1.00 98.38 83 ALA A C 1
ATOM 668 O O . ALA A 1 83 ? -17.695 9.239 25.361 1.00 98.38 83 ALA A O 1
ATOM 669 N N . GLU A 1 84 ? -17.644 7.633 23.802 1.00 98.12 84 GLU A N 1
ATOM 670 C CA . GLU A 1 84 ? -19.103 7.526 23.677 1.00 98.12 84 GLU A CA 1
ATOM 671 C C . GLU A 1 84 ? -19.747 7.043 24.986 1.00 98.12 84 GLU A C 1
ATOM 673 O O . GLU A 1 84 ? -20.727 7.632 25.443 1.00 98.12 84 GLU A O 1
ATOM 678 N N . ALA A 1 85 ? -19.173 6.018 25.626 1.00 98.00 85 ALA A N 1
ATOM 679 C CA . ALA A 1 85 ? -19.652 5.514 26.912 1.00 98.00 85 ALA A CA 1
ATOM 680 C C . ALA A 1 85 ? -19.545 6.567 28.027 1.00 98.00 85 ALA A C 1
ATOM 682 O O . ALA A 1 85 ? -20.427 6.658 28.884 1.00 98.00 85 ALA A O 1
ATOM 683 N N . GLU A 1 86 ? -18.476 7.365 28.030 1.00 98.12 86 GLU A N 1
ATOM 684 C CA . GLU A 1 86 ? -18.298 8.460 28.983 1.00 98.12 86 GLU A CA 1
ATOM 685 C C . GLU A 1 86 ? -19.312 9.586 28.749 1.00 98.12 86 GLU A C 1
ATOM 687 O O . GLU A 1 86 ? -19.948 10.035 29.702 1.00 98.12 86 GLU A O 1
ATOM 692 N N . ALA A 1 87 ? -19.548 9.979 27.496 1.00 98.19 87 ALA A N 1
ATOM 693 C CA . ALA A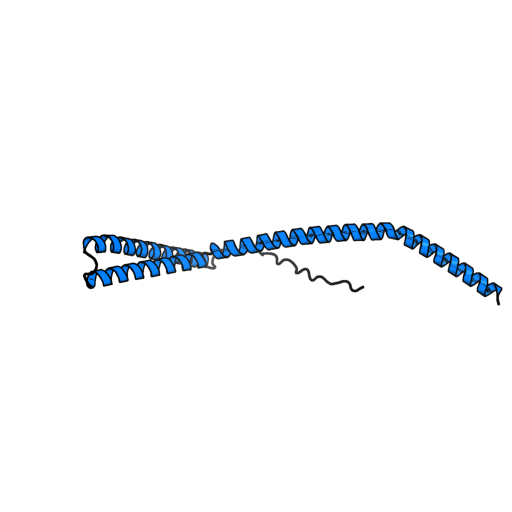 1 87 ? -20.558 10.978 27.153 1.00 98.19 87 ALA A CA 1
ATOM 694 C C . ALA A 1 87 ? -21.972 10.532 27.569 1.00 98.19 87 ALA A C 1
ATOM 696 O O . ALA A 1 87 ? -22.708 11.301 28.186 1.00 98.19 87 ALA A O 1
ATOM 697 N N . GLN A 1 88 ? -22.330 9.271 27.305 1.00 98.12 88 GLN A N 1
ATOM 698 C CA . GLN A 1 88 ? -23.604 8.679 27.736 1.00 98.12 88 GLN A CA 1
ATOM 699 C C . GLN A 1 88 ? -23.749 8.695 29.264 1.00 98.12 88 GLN A C 1
ATOM 701 O O . GLN A 1 88 ? -24.816 9.023 29.783 1.00 98.12 88 GLN A O 1
ATOM 706 N N . MET A 1 89 ? -22.672 8.382 29.994 1.00 98.06 89 MET A N 1
ATOM 707 C CA . MET A 1 89 ? -22.653 8.453 31.458 1.00 98.06 89 MET A CA 1
ATOM 708 C C . MET A 1 89 ? -22.869 9.885 31.954 1.00 98.06 89 MET A C 1
ATOM 710 O O . MET A 1 89 ? -23.677 10.110 32.851 1.00 98.06 89 MET A O 1
ATOM 714 N N . GLN A 1 90 ? -22.176 10.861 31.366 1.00 98.06 90 GLN A N 1
ATOM 715 C CA . GLN A 1 90 ? -22.310 12.271 31.737 1.00 98.06 90 GLN A CA 1
ATOM 716 C C . GLN A 1 90 ? -23.734 12.788 31.496 1.00 98.06 90 GLN A C 1
ATOM 718 O O . GLN A 1 90 ? -24.303 13.420 32.383 1.00 98.06 90 GLN A O 1
ATOM 723 N N . GLN A 1 91 ? -24.337 12.465 30.348 1.00 98.12 91 GLN A N 1
ATOM 724 C CA . GLN A 1 91 ? -25.724 12.831 30.035 1.00 98.12 91 GLN A CA 1
ATOM 725 C C . GLN A 1 91 ? -26.724 12.205 31.012 1.00 98.12 91 GLN A C 1
ATOM 727 O O . GLN A 1 91 ? -27.640 12.878 31.482 1.00 98.12 91 GLN A O 1
ATOM 732 N N . PHE A 1 92 ? -26.538 10.931 31.364 1.00 98.31 92 PHE A N 1
ATOM 733 C CA . PHE A 1 92 ? -27.388 10.264 32.348 1.00 98.31 92 PHE A CA 1
ATOM 734 C C . PHE A 1 92 ? -27.276 10.909 33.739 1.00 98.31 92 PHE A C 1
ATOM 736 O O . PHE A 1 92 ? -28.293 11.175 34.377 1.00 98.31 92 PHE A O 1
ATOM 743 N N . LEU A 1 93 ? -26.059 11.235 34.194 1.00 97.88 93 LEU A N 1
ATOM 744 C CA . LEU A 1 93 ? -25.836 11.926 35.472 1.00 97.88 93 LEU A CA 1
ATOM 745 C C . LEU A 1 93 ? -26.408 13.352 35.489 1.00 97.88 93 LEU A C 1
ATOM 747 O O . LEU A 1 93 ? -26.855 13.814 36.539 1.00 97.88 93 LEU A O 1
ATOM 751 N N . ALA A 1 94 ? -26.429 14.024 34.337 1.00 98.00 94 ALA A N 1
ATOM 752 C CA . ALA A 1 94 ? -27.086 15.316 34.149 1.00 98.00 94 ALA A CA 1
ATOM 753 C C . ALA A 1 94 ? -28.622 15.220 34.075 1.00 98.00 94 ALA A C 1
ATOM 755 O O . ALA A 1 94 ? -29.288 16.248 34.056 1.00 98.00 94 ALA A O 1
ATOM 756 N N . GLN A 1 95 ? -29.188 14.005 34.087 1.00 96.75 95 GLN A N 1
ATOM 757 C CA . GLN A 1 95 ? -30.619 13.725 33.897 1.00 96.75 95 GLN A CA 1
ATOM 758 C C . GLN A 1 95 ? -31.144 14.088 32.493 1.00 96.75 95 GLN A C 1
ATOM 760 O O . GLN A 1 95 ? -32.355 14.140 32.283 1.00 96.75 95 GLN A O 1
ATOM 765 N N . ASP A 1 96 ? -30.245 14.258 31.518 1.00 96.56 96 ASP A N 1
ATOM 766 C CA . ASP A 1 96 ? -30.567 14.555 30.114 1.00 96.56 96 ASP A CA 1
ATOM 767 C C . ASP A 1 96 ? -30.890 13.289 29.296 1.00 96.56 96 ASP A C 1
ATOM 769 O O . ASP A 1 96 ? -31.325 13.370 28.146 1.00 96.56 96 ASP A O 1
ATOM 773 N N . LEU A 1 97 ? -30.678 12.103 29.879 1.00 95.81 97 LEU A N 1
ATOM 774 C CA . LEU A 1 97 ? -30.910 10.806 29.246 1.00 95.81 97 LEU A CA 1
ATOM 775 C C . LEU A 1 97 ? -31.735 9.901 30.182 1.00 95.81 97 LEU A C 1
ATOM 777 O O . LEU A 1 97 ? -31.307 9.661 31.313 1.00 95.81 97 LEU A O 1
ATOM 781 N N . PRO A 1 98 ? -32.905 9.380 29.759 1.00 97.50 98 PRO A N 1
ATOM 782 C CA . PRO A 1 98 ? -33.706 8.487 30.593 1.00 97.50 98 PRO A CA 1
ATOM 783 C C . PRO A 1 98 ? -33.018 7.130 30.786 1.00 97.50 98 PRO A C 1
ATOM 785 O O . PRO A 1 98 ? -32.259 6.677 29.928 1.00 97.50 98 PRO A O 1
ATOM 788 N N . LEU A 1 99 ? -33.330 6.461 31.902 1.00 97.75 99 LEU A N 1
ATOM 789 C CA . LEU A 1 99 ? -32.664 5.224 32.325 1.00 97.75 99 LEU A CA 1
ATOM 790 C C . LEU A 1 99 ? -32.660 4.137 31.244 1.00 97.75 99 LEU A C 1
ATOM 792 O O . LEU A 1 99 ? -31.607 3.574 30.966 1.00 97.75 99 LEU A O 1
ATOM 796 N N . ASP A 1 100 ? -33.805 3.859 30.620 1.00 97.50 100 ASP A N 1
ATOM 797 C CA . ASP A 1 100 ? -33.909 2.777 29.634 1.00 97.50 100 ASP A CA 1
ATOM 798 C C . ASP A 1 100 ? -33.029 3.044 28.399 1.00 97.50 100 ASP A C 1
ATOM 800 O O . ASP A 1 100 ? -32.297 2.160 27.951 1.00 97.50 100 ASP A O 1
ATOM 804 N N . ALA A 1 101 ? -33.015 4.288 27.905 1.00 97.12 101 ALA A N 1
ATOM 805 C CA . ALA A 1 101 ? -32.178 4.696 26.773 1.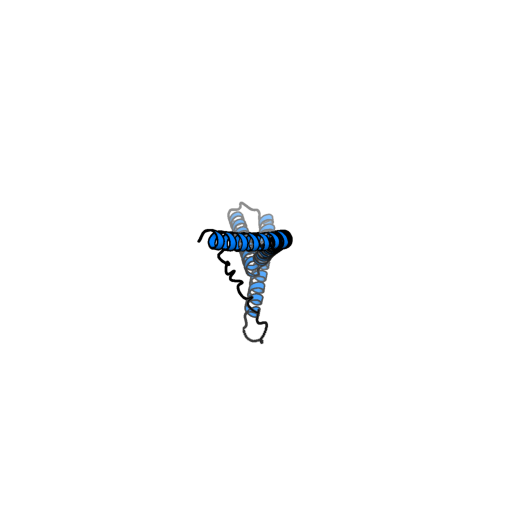00 97.12 101 ALA A CA 1
ATOM 806 C C . ALA A 1 101 ? -30.683 4.701 27.129 1.00 97.12 101 ALA A C 1
ATOM 808 O O . ALA A 1 101 ? -29.838 4.323 26.312 1.00 97.12 101 ALA A O 1
ATOM 809 N N . PHE A 1 102 ? -30.343 5.102 28.358 1.00 98.31 102 PHE A N 1
ATOM 810 C CA . PHE A 1 102 ? -28.982 4.996 28.873 1.00 98.31 102 PHE A CA 1
ATOM 811 C C . PHE A 1 102 ? -28.524 3.541 28.912 1.00 98.31 102 PHE A C 1
ATOM 813 O O . PHE A 1 102 ? -27.475 3.229 28.359 1.00 98.31 102 PHE A O 1
ATOM 820 N N . LEU A 1 103 ? -29.307 2.641 29.512 1.00 98.19 103 LEU A N 1
ATOM 821 C CA . LEU A 1 103 ? -28.931 1.234 29.631 1.00 98.19 103 LEU A CA 1
ATOM 822 C C . LEU A 1 103 ? -28.716 0.597 28.259 1.00 98.19 103 LEU A C 1
ATOM 824 O O . LEU A 1 103 ? -27.713 -0.089 28.066 1.00 98.19 103 LEU A O 1
ATOM 828 N N . GLU A 1 104 ? -29.603 0.855 27.300 1.00 97.69 104 GLU A N 1
ATOM 829 C CA . GLU A 1 104 ? -29.454 0.334 25.944 1.00 97.69 104 GLU A CA 1
ATOM 830 C C . GLU A 1 104 ? -28.160 0.839 25.284 1.00 97.69 104 GLU A C 1
ATOM 832 O O . GLU A 1 104 ? -27.316 0.042 24.863 1.00 97.69 104 GLU A O 1
ATOM 837 N N . SER A 1 105 ? -27.973 2.158 25.230 1.00 97.50 105 SER A N 1
ATOM 838 C CA . SER A 1 105 ? -26.858 2.782 24.507 1.00 97.50 105 SER A CA 1
ATOM 839 C C . SER A 1 105 ? -25.496 2.568 25.184 1.00 97.50 105 SER A C 1
ATOM 841 O O . SER A 1 105 ? -24.507 2.273 24.505 1.00 97.50 105 SER A O 1
ATOM 843 N N . PHE A 1 106 ? -25.445 2.615 26.517 1.00 98.31 106 PHE A N 1
ATOM 844 C CA . PHE A 1 106 ? -24.239 2.374 27.309 1.00 98.31 106 PHE A CA 1
ATOM 845 C C . PHE A 1 106 ? -23.801 0.912 27.271 1.00 98.31 106 PHE A C 1
ATOM 847 O O . PHE A 1 106 ? -22.609 0.629 27.146 1.00 98.31 106 PHE A O 1
ATOM 854 N N . CYS A 1 107 ? -24.738 -0.043 27.329 1.00 97.81 107 CYS A N 1
ATOM 855 C CA . CYS A 1 107 ? -24.382 -1.451 27.147 1.00 97.81 107 CYS A CA 1
ATOM 856 C C . CYS A 1 107 ? -23.763 -1.674 25.763 1.00 97.81 107 CYS A C 1
ATOM 858 O O . CYS A 1 107 ? -22.732 -2.334 25.659 1.00 97.81 107 CYS A O 1
ATOM 860 N N . GLN A 1 108 ? -24.328 -1.076 24.710 1.00 98.00 108 GLN A N 1
ATOM 861 C CA . GLN A 1 108 ? -23.797 -1.198 23.350 1.00 98.00 108 GLN A CA 1
ATOM 862 C C . GLN A 1 108 ? -22.386 -0.603 23.201 1.00 98.00 108 GLN A C 1
ATOM 864 O O . GLN A 1 108 ? -21.509 -1.242 22.607 1.00 98.00 108 GLN A O 1
ATOM 869 N N . SER A 1 109 ? -22.132 0.598 23.733 1.00 98.12 109 SER A N 1
ATOM 870 C CA . SER A 1 109 ? -20.802 1.229 23.685 1.00 98.12 109 SER A CA 1
ATOM 871 C C . SER A 1 109 ? -19.778 0.438 24.501 1.00 98.12 109 SER A C 1
ATOM 873 O O . SER A 1 109 ? -18.683 0.149 24.010 1.00 98.12 109 SER A O 1
ATOM 875 N N . ARG A 1 110 ? -20.161 -0.046 25.689 1.00 98.19 110 ARG A N 1
ATOM 876 C CA . ARG A 1 110 ? -19.318 -0.918 26.518 1.00 98.19 110 ARG A CA 1
ATOM 877 C C . ARG A 1 110 ? -18.999 -2.236 25.836 1.00 98.19 110 ARG A C 1
ATOM 879 O O . ARG A 1 110 ? -17.831 -2.617 25.801 1.00 98.19 110 ARG A O 1
ATOM 886 N N . THR A 1 111 ? -19.981 -2.918 25.249 1.00 98.44 111 THR A N 1
ATOM 887 C CA . THR A 1 111 ? -19.738 -4.160 24.504 1.00 98.44 111 THR A CA 1
ATOM 888 C C . THR A 1 111 ? -18.737 -3.932 23.372 1.00 98.44 111 THR A C 1
ATOM 890 O O . THR A 1 111 ? -17.784 -4.701 23.249 1.00 98.44 111 THR A O 1
ATOM 893 N N . ARG A 1 112 ? -18.880 -2.847 22.596 1.00 98.31 112 ARG A N 1
ATOM 894 C CA . ARG A 1 112 ? -17.915 -2.486 21.541 1.00 98.31 112 ARG A CA 1
ATOM 895 C C . ARG A 1 112 ? -16.513 -2.222 22.102 1.00 98.31 112 ARG A C 1
ATOM 897 O O . ARG A 1 112 ? -15.555 -2.771 21.559 1.00 98.31 112 ARG A O 1
ATOM 904 N N . SER A 1 113 ? -16.397 -1.467 23.197 1.00 98.31 113 SER A N 1
ATOM 905 C CA . SER A 1 113 ? -15.122 -1.203 23.884 1.00 98.31 113 SER A CA 1
ATOM 906 C C . SER A 1 113 ? -14.443 -2.499 24.331 1.00 98.31 113 SER A C 1
ATOM 908 O O . SER A 1 113 ? -13.277 -2.729 24.020 1.00 98.31 113 SER A O 1
ATOM 910 N N . HIS A 1 114 ? -15.173 -3.404 24.988 1.00 98.38 114 HIS A N 1
ATOM 911 C CA . HIS A 1 114 ? -14.618 -4.684 25.430 1.00 98.38 114 HIS A CA 1
ATOM 912 C C . HIS A 1 114 ? -14.155 -5.553 24.259 1.00 98.38 114 HIS A C 1
ATOM 914 O O . HIS A 1 114 ? -13.043 -6.075 24.302 1.00 98.38 114 HIS A O 1
ATOM 920 N N . ILE A 1 115 ? -14.957 -5.655 23.193 1.00 98.31 115 ILE A N 1
ATOM 921 C CA . ILE A 1 115 ? -14.574 -6.395 21.984 1.00 98.31 115 ILE A CA 1
ATOM 922 C C . ILE A 1 115 ? -13.294 -5.808 21.375 1.00 98.31 115 ILE A C 1
ATOM 924 O O . ILE A 1 115 ? -12.363 -6.562 21.093 1.00 98.31 115 ILE A O 1
ATOM 928 N N . CYS A 1 116 ? -13.217 -4.484 21.201 1.00 98.06 116 CYS A N 1
ATOM 929 C CA . CYS A 1 116 ? -12.040 -3.835 20.616 1.00 98.06 116 CYS A CA 1
ATOM 930 C C . CYS A 1 116 ? -10.797 -4.018 21.495 1.00 98.06 116 CYS A C 1
ATOM 932 O O . CYS A 1 116 ? -9.731 -4.327 20.968 1.00 98.06 116 CYS A O 1
ATOM 934 N N . ARG A 1 117 ? -10.934 -3.907 22.824 1.00 98.31 117 ARG A N 1
ATOM 935 C CA . ARG A 1 117 ? -9.834 -4.128 23.774 1.00 98.31 117 ARG A CA 1
ATOM 936 C C . ARG A 1 117 ? -9.287 -5.549 23.672 1.00 98.31 117 ARG A C 1
ATOM 938 O O . ARG A 1 117 ? -8.088 -5.727 23.487 1.00 98.31 117 ARG A O 1
ATOM 945 N N . THR A 1 118 ? -10.162 -6.555 23.682 1.00 98.31 118 THR A N 1
ATOM 946 C CA . THR A 1 118 ? -9.744 -7.954 23.516 1.00 98.31 118 THR A CA 1
ATOM 947 C C . THR A 1 118 ? -9.104 -8.199 22.149 1.00 98.31 118 THR A C 1
ATOM 949 O O . THR A 1 118 ? -8.086 -8.879 22.062 1.00 98.31 118 THR A O 1
ATOM 952 N N . GLN A 1 119 ? -9.654 -7.641 21.066 1.00 97.88 119 GLN A N 1
ATOM 953 C CA . GLN A 1 119 ? -9.051 -7.761 19.732 1.00 97.88 119 GLN A CA 1
ATOM 954 C C . GLN A 1 119 ? -7.652 -7.135 19.676 1.00 97.88 119 GLN A C 1
ATOM 956 O O . GLN A 1 119 ? -6.748 -7.717 19.075 1.00 97.88 119 GLN A O 1
ATOM 961 N N . LEU A 1 120 ? -7.466 -5.981 20.318 1.00 97.75 120 LEU A N 1
ATOM 962 C CA . LEU A 1 120 ? -6.191 -5.276 20.389 1.00 97.75 120 LEU A CA 1
ATOM 963 C C . LEU A 1 120 ? -5.148 -6.084 21.170 1.00 97.75 120 LEU A C 1
ATOM 965 O O . LEU A 1 120 ? -4.061 -6.322 20.648 1.00 97.75 120 LEU A O 1
ATOM 969 N N . GLU A 1 121 ? -5.503 -6.590 22.352 1.00 96.75 121 GLU A N 1
ATOM 970 C CA . GLU A 1 121 ? -4.652 -7.481 23.154 1.00 96.75 121 GLU A CA 1
ATOM 971 C C . GLU A 1 121 ? -4.235 -8.724 22.354 1.00 96.75 121 GLU A C 1
ATOM 973 O O . GLU A 1 121 ? -3.052 -9.054 22.270 1.00 96.75 121 GLU A O 1
ATOM 978 N N . LYS A 1 122 ? -5.186 -9.388 21.682 1.00 97.25 122 LYS A N 1
ATOM 979 C CA . LYS A 1 122 ? -4.893 -10.591 20.887 1.00 97.25 122 LYS A CA 1
ATOM 980 C C . LYS A 1 122 ? -4.028 -10.316 19.668 1.00 97.25 122 LYS A C 1
ATOM 982 O O . LYS A 1 122 ? -3.137 -11.114 19.376 1.00 97.25 122 LYS A O 1
ATOM 987 N N . LEU A 1 123 ? -4.229 -9.196 18.981 1.00 95.31 123 LEU A N 1
ATOM 988 C CA . LEU A 1 123 ? -3.362 -8.817 17.871 1.00 95.31 123 LEU A CA 1
ATOM 989 C C . LEU A 1 123 ? -1.941 -8.491 18.358 1.00 95.31 123 LEU A C 1
ATOM 991 O O . LEU A 1 123 ? -0.972 -8.925 17.737 1.00 95.31 123 LEU A O 1
ATOM 995 N N . GLN A 1 124 ? -1.800 -7.795 19.489 1.00 95.56 124 GLN A N 1
ATOM 996 C CA . GLN A 1 124 ? -0.497 -7.524 20.101 1.00 95.56 124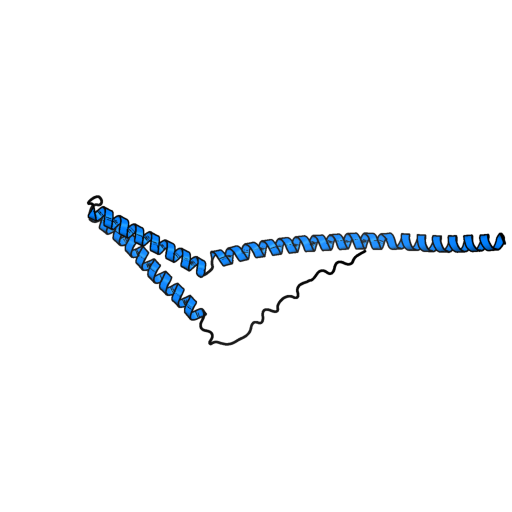 GLN A CA 1
ATOM 997 C C . GLN A 1 124 ? 0.222 -8.815 20.520 1.00 95.56 124 GLN A C 1
ATOM 999 O O . GLN A 1 124 ? 1.406 -8.966 20.220 1.00 95.56 124 GLN A O 1
ATOM 1004 N N . GLU A 1 125 ? -0.481 -9.769 21.139 1.00 95.00 125 GLU A N 1
ATOM 1005 C CA . GLU A 1 125 ? 0.068 -11.087 21.495 1.00 95.00 125 GLU A CA 1
ATOM 1006 C C . GLU A 1 125 ? 0.593 -11.842 20.261 1.00 95.00 125 GLU A C 1
ATOM 1008 O O . GLU A 1 125 ? 1.694 -12.396 20.292 1.00 95.00 125 GLU A O 1
ATOM 1013 N N . LEU A 1 126 ? -0.173 -11.865 19.163 1.00 92.94 126 LEU A N 1
ATOM 1014 C CA . LEU A 1 126 ? 0.234 -12.525 17.917 1.00 92.94 126 LEU A CA 1
ATOM 1015 C C . LEU A 1 126 ? 1.492 -11.886 17.318 1.00 92.94 126 LEU A C 1
ATOM 1017 O O . LEU A 1 126 ? 2.395 -12.595 16.872 1.00 92.94 126 LEU A O 1
ATOM 1021 N N . LEU A 1 127 ? 1.577 -10.555 17.348 1.00 91.56 127 LEU A N 1
ATOM 1022 C CA . LEU A 1 127 ? 2.727 -9.818 16.823 1.00 91.56 127 LEU A CA 1
ATOM 1023 C C . LEU A 1 127 ? 3.981 -9.973 17.685 1.00 91.56 127 LEU A C 1
ATOM 1025 O O . LEU A 1 127 ? 5.086 -9.979 17.146 1.00 91.56 127 LEU A O 1
ATOM 1029 N N . GLN A 1 128 ? 3.829 -10.131 19.000 1.00 89.88 128 GLN A N 1
ATOM 1030 C CA . GLN A 1 128 ? 4.944 -10.433 19.900 1.00 89.88 128 GLN A CA 1
ATOM 1031 C C . GLN A 1 128 ? 5.453 -11.866 19.700 1.00 89.88 128 GLN A C 1
ATOM 1033 O O . GLN A 1 128 ? 6.659 -12.063 19.576 1.00 89.88 128 GLN A O 1
ATOM 1038 N N . LYS A 1 129 ? 4.554 -12.853 19.578 1.00 83.94 129 LYS A N 1
ATOM 1039 C CA . LYS A 1 129 ? 4.918 -14.258 19.304 1.00 83.94 129 LYS A CA 1
ATOM 1040 C C . LYS A 1 129 ? 5.637 -14.435 17.968 1.00 83.94 129 LYS A C 1
ATOM 1042 O O . LYS A 1 129 ? 6.563 -15.228 17.876 1.00 83.94 129 LYS A O 1
ATOM 1047 N N . GLY A 1 130 ? 5.249 -13.676 16.944 1.00 72.06 130 GLY A N 1
ATOM 1048 C CA . GLY A 1 130 ? 5.940 -13.679 15.650 1.00 72.06 130 GLY A CA 1
ATOM 1049 C C . GLY A 1 130 ? 7.340 -13.051 15.674 1.00 72.06 130 GLY A C 1
ATOM 1050 O O . GLY A 1 130 ? 8.060 -13.146 14.685 1.00 72.06 130 GLY A O 1
ATOM 1051 N N . LYS A 1 131 ? 7.729 -12.396 16.776 1.00 64.69 131 LYS A N 1
ATOM 1052 C CA . LYS A 1 131 ? 9.009 -11.693 16.931 1.00 64.69 131 LYS A CA 1
ATOM 1053 C C . LYS A 1 131 ? 10.024 -12.470 17.780 1.00 64.69 131 LYS A C 1
ATOM 1055 O O . LYS A 1 131 ? 11.128 -11.971 17.985 1.00 64.69 131 LYS A O 1
ATOM 1060 N N . ASP A 1 132 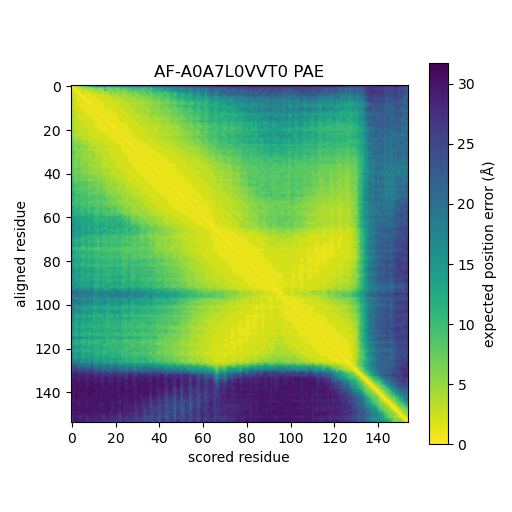? 9.668 -13.663 18.258 1.00 50.28 132 ASP A N 1
ATOM 1061 C CA . ASP A 1 132 ? 10.561 -14.527 19.033 1.00 50.28 132 ASP A CA 1
ATOM 1062 C C . ASP A 1 132 ? 11.675 -15.101 18.120 1.00 50.28 132 ASP A C 1
ATOM 1064 O O . ASP A 1 132 ? 11.373 -15.827 17.168 1.00 50.28 132 ASP A O 1
ATOM 1068 N N . PRO A 1 133 ? 12.964 -14.763 18.330 1.00 53.50 133 PRO A N 1
ATOM 1069 C CA . PRO A 1 133 ? 14.054 -15.058 17.396 1.00 53.50 133 PRO A CA 1
ATOM 1070 C C . PRO A 1 133 ? 14.644 -16.472 17.580 1.00 53.50 133 PRO A C 1
ATOM 1072 O O . PRO A 1 133 ? 15.857 -16.664 17.489 1.00 53.50 133 PRO A O 1
ATOM 1075 N N . GLY A 1 134 ? 13.805 -17.476 17.842 1.00 52.00 134 GLY A N 1
ATOM 1076 C CA . GLY A 1 134 ? 14.228 -18.850 18.130 1.00 52.00 134 GLY A CA 1
ATOM 1077 C C . GLY A 1 134 ? 13.563 -19.887 17.228 1.00 52.00 134 GLY A C 1
ATOM 1078 O O . GLY A 1 134 ? 12.703 -20.627 17.694 1.00 52.00 134 GLY A O 1
ATOM 1079 N N . GLY A 1 135 ? 13.944 -19.958 15.943 1.00 36.75 135 GLY A N 1
ATOM 1080 C CA . GLY A 1 135 ? 13.307 -20.910 15.020 1.00 36.75 135 GLY A CA 1
ATOM 1081 C C . GLY A 1 135 ? 13.796 -20.990 13.566 1.00 36.75 135 GLY A C 1
ATOM 1082 O O . GLY A 1 135 ? 12.967 -21.212 12.697 1.00 36.75 135 GLY A O 1
ATOM 1083 N N . HIS A 1 136 ? 15.111 -20.897 13.319 1.00 44.38 136 HIS A N 1
ATOM 1084 C CA . HIS A 1 136 ? 15.819 -21.428 12.126 1.00 44.38 136 HIS A CA 1
ATOM 1085 C C . HIS A 1 136 ? 15.614 -20.774 10.721 1.00 44.38 136 HIS A C 1
ATOM 1087 O O . HIS A 1 136 ? 14.728 -19.945 10.542 1.00 44.38 136 HIS A O 1
ATOM 1093 N N . PRO A 1 137 ? 16.551 -21.022 9.765 1.00 47.50 137 PRO A N 1
ATOM 1094 C CA . PRO A 1 137 ? 17.139 -20.014 8.877 1.00 47.50 137 PRO A CA 1
ATOM 1095 C C . PRO A 1 137 ? 16.667 -20.101 7.410 1.00 47.50 137 PRO A C 1
ATOM 1097 O O . PRO A 1 137 ? 15.949 -21.013 7.027 1.00 47.50 137 PRO A O 1
ATOM 1100 N N . GLU A 1 138 ? 17.193 -19.175 6.598 1.00 37.91 138 GLU A N 1
ATOM 1101 C CA . GLU A 1 138 ? 17.187 -19.138 5.123 1.00 37.91 138 GLU A CA 1
ATOM 1102 C C . GLU A 1 138 ? 15.894 -18.712 4.408 1.00 37.91 138 GLU A C 1
ATOM 1104 O O . GLU A 1 138 ? 15.044 -19.505 4.025 1.00 37.91 138 GLU A O 1
ATOM 1109 N N . ALA A 1 139 ? 15.879 -17.437 4.022 1.00 34.78 139 ALA A N 1
ATOM 1110 C CA . ALA A 1 139 ? 15.908 -17.107 2.601 1.00 34.78 139 ALA A CA 1
ATOM 1111 C C . ALA A 1 139 ? 16.726 -15.823 2.438 1.00 34.78 139 ALA A C 1
ATOM 1113 O O . ALA A 1 139 ? 16.263 -14.718 2.724 1.00 34.78 139 ALA A O 1
ATOM 1114 N N . GLN A 1 140 ? 17.981 -15.984 2.023 1.00 38.53 140 GLN A N 1
ATOM 1115 C CA . GLN A 1 140 ? 18.775 -14.904 1.454 1.00 38.53 140 GLN A CA 1
ATOM 1116 C C . GLN A 1 140 ? 17.974 -14.323 0.284 1.00 38.53 140 GLN A C 1
ATOM 1118 O O . GLN A 1 140 ? 17.908 -14.910 -0.794 1.00 38.53 140 GLN A O 1
ATOM 1123 N N . VAL A 1 141 ? 17.344 -13.167 0.493 1.00 41.28 141 VAL A N 1
ATOM 1124 C CA . VAL A 1 141 ? 16.942 -12.309 -0.617 1.00 41.28 141 VAL A CA 1
ATOM 1125 C C . VAL A 1 141 ? 18.248 -11.817 -1.214 1.00 41.28 141 VAL A C 1
ATOM 1127 O O . VAL A 1 141 ? 18.908 -10.934 -0.672 1.00 41.28 141 VAL A O 1
ATOM 1130 N N . THR A 1 142 ? 18.663 -12.470 -2.295 1.00 39.97 142 THR A N 1
ATOM 1131 C CA . THR A 1 142 ? 19.709 -11.985 -3.183 1.00 39.97 142 THR A CA 1
ATOM 1132 C C . THR A 1 142 ? 19.380 -10.541 -3.532 1.00 39.97 142 THR A C 1
ATOM 1134 O O . THR A 1 142 ? 18.406 -10.263 -4.234 1.00 39.97 142 THR A O 1
ATOM 1137 N N . SER A 1 143 ? 20.175 -9.622 -2.999 1.00 46.50 143 SER A N 1
ATOM 1138 C CA . SER A 1 143 ? 20.227 -8.240 -3.435 1.00 46.50 143 SER A CA 1
ATOM 1139 C C . SER A 1 143 ? 20.496 -8.235 -4.938 1.00 46.50 143 SER A C 1
ATOM 1141 O O . SER A 1 143 ? 21.523 -8.727 -5.406 1.00 46.50 143 SER A O 1
ATOM 1143 N N . ALA A 1 144 ? 19.542 -7.712 -5.707 1.00 47.94 144 ALA A N 1
ATOM 1144 C CA . ALA A 1 144 ? 19.751 -7.447 -7.119 1.00 47.94 144 ALA A CA 1
ATOM 1145 C C . ALA A 1 144 ? 20.963 -6.506 -7.270 1.00 47.94 144 ALA A C 1
ATOM 1147 O O . ALA A 1 144 ? 21.067 -5.530 -6.517 1.00 47.94 144 ALA A O 1
ATOM 1148 N N . PRO A 1 145 ? 21.890 -6.762 -8.208 1.00 45.06 145 PRO A N 1
ATOM 1149 C CA . PRO A 1 145 ? 22.962 -5.822 -8.466 1.00 45.06 145 PRO A CA 1
ATOM 1150 C C . PRO A 1 145 ? 22.347 -4.542 -9.031 1.00 45.06 145 PRO A C 1
ATOM 1152 O O . PRO A 1 145 ? 21.581 -4.565 -9.994 1.00 45.06 145 PRO A O 1
ATOM 1155 N N . SER A 1 146 ? 22.688 -3.420 -8.403 1.00 47.16 146 SER A N 1
ATOM 1156 C CA . SER A 1 146 ? 22.393 -2.086 -8.906 1.00 47.16 146 SER A CA 1
ATOM 1157 C C . SER A 1 146 ? 22.958 -1.962 -10.324 1.00 47.16 146 SER A C 1
ATOM 1159 O O . SER A 1 146 ? 24.175 -2.008 -10.519 1.00 47.16 146 SER A O 1
ATOM 1161 N N . CYS A 1 147 ? 22.088 -1.839 -11.329 1.00 36.97 147 CYS A N 1
ATOM 1162 C CA . CYS A 1 147 ? 22.494 -1.457 -12.676 1.00 36.97 147 CYS A CA 1
ATOM 1163 C C . CYS A 1 147 ? 22.911 0.017 -12.656 1.00 36.97 147 CYS A C 1
ATOM 1165 O O . CYS A 1 147 ? 22.142 0.904 -13.024 1.00 36.97 147 CYS A O 1
ATOM 1167 N N . SER A 1 148 ? 24.149 0.277 -12.238 1.00 44.03 148 SER A N 1
ATOM 1168 C CA . SER A 1 148 ? 24.838 1.525 -12.543 1.00 44.03 148 SER A CA 1
ATOM 1169 C C . SER A 1 148 ? 25.017 1.596 -14.056 1.00 44.03 148 SER A C 1
ATOM 1171 O O . SER A 1 148 ? 25.925 0.989 -14.623 1.00 44.03 148 SER A O 1
ATOM 1173 N N . GLY A 1 149 ? 24.107 2.307 -14.720 1.00 42.38 149 GLY A N 1
ATOM 1174 C CA . GLY A 1 149 ? 24.244 2.680 -16.119 1.00 42.38 149 GLY A CA 1
ATOM 1175 C C . GLY A 1 149 ? 25.471 3.569 -16.282 1.00 42.38 149 GLY A C 1
ATOM 1176 O O . GLY A 1 149 ? 25.421 4.765 -16.008 1.00 42.38 149 GLY A O 1
ATOM 1177 N N . ALA A 1 150 ? 26.582 2.979 -16.715 1.00 43.09 150 ALA A N 1
ATOM 1178 C CA . ALA A 1 150 ? 27.685 3.728 -17.284 1.00 43.09 150 ALA A CA 1
ATOM 1179 C C . ALA A 1 150 ? 27.230 4.251 -18.651 1.00 43.09 150 ALA A C 1
ATOM 1181 O O . ALA A 1 150 ? 27.048 3.482 -19.594 1.00 43.09 150 ALA A O 1
ATOM 1182 N N . SER A 1 151 ? 27.022 5.561 -18.746 1.00 50.78 151 SER A N 1
ATOM 1183 C CA . SER A 1 151 ? 26.849 6.252 -20.021 1.00 50.78 151 SER A CA 1
ATOM 1184 C C . SER A 1 151 ? 28.106 6.065 -20.879 1.00 50.78 151 SER A C 1
ATOM 1186 O O . SER A 1 151 ? 29.190 6.453 -20.432 1.00 50.78 151 SER A O 1
ATOM 1188 N N . PRO A 1 152 ? 28.017 5.546 -22.116 1.00 54.06 152 PRO A N 1
ATOM 1189 C CA . PRO A 1 152 ? 29.089 5.731 -23.071 1.00 54.06 152 PRO A CA 1
ATOM 1190 C C . PRO A 1 152 ? 29.007 7.166 -23.592 1.00 54.06 152 PRO A C 1
ATOM 1192 O O . PRO A 1 152 ? 28.022 7.586 -24.197 1.00 54.06 152 PRO A O 1
ATOM 1195 N N . LYS A 1 153 ? 30.055 7.927 -23.293 1.00 45.34 153 LYS A N 1
ATOM 1196 C CA . LYS A 1 153 ? 30.324 9.237 -23.875 1.00 45.34 153 LYS A CA 1
ATOM 1197 C C . LYS A 1 153 ? 30.677 9.024 -25.353 1.00 45.34 153 LYS A C 1
ATOM 1199 O O . LYS A 1 153 ? 31.595 8.256 -25.639 1.00 45.34 153 LYS A O 1
ATOM 1204 N N . ALA A 1 154 ? 29.962 9.695 -26.249 1.00 44.06 154 ALA A N 1
ATOM 1205 C CA . ALA A 1 154 ? 30.394 9.977 -27.614 1.00 44.06 154 ALA A CA 1
ATOM 1206 C C . ALA A 1 154 ? 30.500 11.496 -27.758 1.00 44.06 154 ALA A C 1
ATOM 1208 O O . ALA A 1 154 ? 29.608 12.185 -27.208 1.00 44.06 154 ALA A O 1
#

Nearest PDB structures (foldseek):
  3g67-assembly1_B  TM=4.671E-01  e=3.883E+00  Thermotoga maritima
  3g6b-assembly1_B  TM=4.714E-01  e=4.718E+00  Thermotoga maritima

pLDDT: mean 88.65, std 19.16, range [34.78, 98.75]